Protein AF-A0A954PNF7-F1 (afdb_monomer)

Secondary structure (DSSP, 8-state):
--------------------------------SSSSSSSSSS--S-----HHHHHHHHHHHHTTPPTT-EEEPPHHHHHHHHHHHHHHHHTTSEEE-SSTTEEEE-HHHHHHHHHT-

Nearest PDB structures (foldseek):
  4b8x-assembly1_B  TM=6.028E-01  e=2.283E-01  Streptomyces coelicolor
  8bfn-assembly1_C  TM=6.466E-01  e=5.751E-01  Escherichia coli
  8dk2-assembly1_G  TM=6.026E-01  e=5.384E-01  Pseudomonas aeruginosa PA14
  8ebt-assembly1_D  TM=6.019E-01  e=1.449E+00  Homo sapiens
  3jw4-assembly2_C-2  TM=5.779E-01  e=6.190E+00  Clostridium acetobutylicum

Solvent-accessible surface area (backbone atoms only — not comparable to full-atom values): 7832 Å² total; per-residue (Å²): 140,88,81,90,80,87,82,88,87,87,86,85,90,81,91,77,90,79,91,81,87,81,88,89,77,92,72,90,76,80,85,88,85,78,79,84,69,79,80,79,80,85,72,90,62,91,69,83,70,51,74,63,41,48,50,52,40,50,52,42,55,74,69,68,61,50,60,77,41,73,45,77,49,54,72,68,57,44,66,76,40,39,72,31,53,52,49,36,35,75,68,54,26,34,42,81,48,94,54,86,62,20,37,18,34,26,71,61,24,46,49,56,46,61,68,75,109

Sequence (117 aa):
MAKDRNSTTGKPVGSKATKAEGNRGKRSTAATSAATSRLQARGSSERQLSDGEISILAVFRKYLMTPGRMLCLNNTDIGTMKRSLDKLTAAGLLIPEDFKGSYSLTRSGFKAMNELG

pLDDT: mean 72.34, std 20.84, range [38.41, 93.69]

Radius of gyration: 30.51 Å; Cα contacts (8 Å, |Δi|>4): 93; chains: 1; bounding box: 34×80×59 Å

Foldseek 3Di:
DDDDDDDDDDDDDDDDDDDDDDDDDDDDDDDDPPPPPPVPPDQPPPPPQDPLLLVVLVVCVVVVADAPDKDADDPVNCVVSVVSQVVCVVSVQWDDDPPPRIIGGHPVVNVVSVVSD

Structure (mmCIF, N/CA/C/O backbone):
data_AF-A0A954PNF7-F1
#
_entry.id   AF-A0A954PNF7-F1
#
loop_
_atom_site.group_PDB
_atom_site.id
_atom_site.type_symbol
_atom_site.label_atom_id
_atom_site.label_alt_id
_atom_site.label_comp_id
_atom_site.label_asym_id
_atom_site.label_entity_id
_atom_site.label_seq_id
_atom_site.pdbx_PDB_ins_code
_atom_site.Cartn_x
_atom_site.Cartn_y
_atom_site.Cartn_z
_atom_site.occupancy
_atom_site.B_iso_or_equiv
_atom_site.auth_seq_id
_atom_site.auth_comp_id
_atom_site.auth_asym_id
_atom_site.auth_atom_id
_atom_site.pdbx_PDB_model_num
ATOM 1 N N . MET A 1 1 ? 9.155 -55.361 -41.471 1.00 44.91 1 MET A N 1
ATOM 2 C CA . MET A 1 1 ? 8.816 -56.614 -40.762 1.00 44.91 1 MET A CA 1
ATOM 3 C C . MET A 1 1 ? 7.557 -56.363 -39.945 1.00 44.91 1 MET A C 1
ATOM 5 O O . MET A 1 1 ? 7.642 -55.713 -38.914 1.00 44.91 1 MET A O 1
ATOM 9 N N . ALA A 1 2 ? 6.397 -56.784 -40.450 1.00 47.41 2 ALA A N 1
ATOM 10 C CA . ALA A 1 2 ? 5.115 -56.687 -39.753 1.00 47.41 2 ALA A CA 1
ATOM 11 C C . ALA A 1 2 ? 4.889 -57.963 -38.929 1.00 47.41 2 ALA A C 1
ATOM 13 O O . ALA A 1 2 ? 5.171 -59.062 -39.410 1.00 47.41 2 ALA A O 1
ATOM 14 N N . LYS A 1 3 ? 4.417 -57.826 -37.689 1.00 58.81 3 LYS A N 1
ATOM 15 C CA . LYS A 1 3 ? 3.921 -58.948 -36.886 1.00 58.81 3 LYS A CA 1
ATOM 16 C C . LYS A 1 3 ? 2.574 -58.570 -36.284 1.00 58.81 3 LYS A C 1
ATOM 18 O O . LYS A 1 3 ? 2.4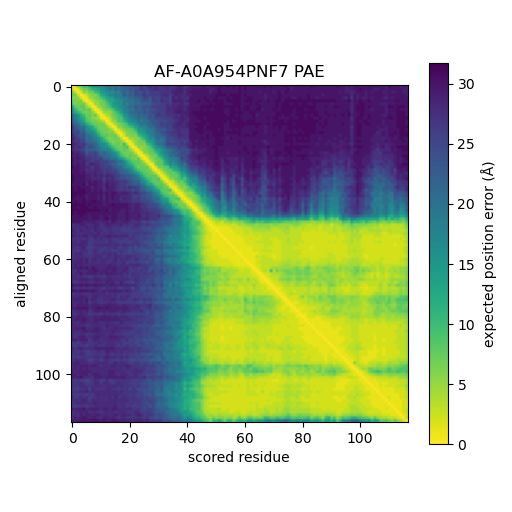94 -58.125 -35.145 1.00 58.81 3 LYS A O 1
ATOM 23 N N . ASP A 1 4 ? 1.534 -58.803 -37.070 1.00 55.28 4 ASP A N 1
ATOM 24 C CA . ASP A 1 4 ? 0.197 -59.124 -36.589 1.00 55.28 4 ASP A CA 1
ATOM 25 C C . ASP A 1 4 ? 0.226 -60.458 -35.841 1.00 55.28 4 ASP A C 1
ATOM 27 O O . ASP A 1 4 ? 0.713 -61.454 -36.383 1.00 55.28 4 ASP A O 1
ATOM 31 N N . ARG A 1 5 ? -0.332 -60.497 -34.625 1.00 63.34 5 ARG A N 1
ATOM 32 C CA . ARG A 1 5 ? -0.907 -61.715 -34.029 1.00 63.34 5 ARG A CA 1
ATOM 33 C C . ARG A 1 5 ? -2.084 -61.350 -33.132 1.00 63.34 5 ARG A C 1
ATOM 35 O O . ARG A 1 5 ? -1.913 -60.935 -31.992 1.00 63.34 5 ARG A O 1
ATOM 42 N N . ASN A 1 6 ? -3.277 -61.553 -33.673 1.00 46.00 6 ASN A N 1
ATOM 43 C CA . ASN A 1 6 ? -4.516 -61.724 -32.930 1.00 46.00 6 ASN A CA 1
ATOM 44 C C . ASN A 1 6 ? -4.615 -63.190 -32.451 1.00 46.00 6 ASN A C 1
ATOM 46 O O . ASN A 1 6 ? -4.321 -64.102 -33.227 1.00 46.00 6 ASN A O 1
ATOM 50 N N . SER A 1 7 ? -5.034 -63.435 -31.207 1.00 48.84 7 SER A N 1
ATOM 51 C CA . SER A 1 7 ? -5.589 -64.730 -30.772 1.00 48.84 7 SER A CA 1
ATOM 52 C C . SER A 1 7 ? -6.463 -64.576 -29.523 1.00 48.84 7 SER A C 1
ATOM 54 O O . SER A 1 7 ? -5.993 -64.449 -28.398 1.00 48.84 7 SER A O 1
ATOM 56 N N . THR A 1 8 ? -7.759 -64.562 -29.820 1.00 48.00 8 THR A N 1
ATOM 57 C CA . THR A 1 8 ? -8.964 -65.037 -29.124 1.00 48.00 8 THR A CA 1
ATOM 58 C C . THR A 1 8 ? -8.761 -65.949 -27.902 1.00 48.00 8 THR A C 1
ATOM 60 O O . THR A 1 8 ? -7.964 -66.880 -27.974 1.00 48.00 8 THR A O 1
ATOM 63 N N . THR A 1 9 ? -9.586 -65.787 -26.849 1.00 46.34 9 THR A N 1
ATOM 64 C CA . THR A 1 9 ? -10.507 -66.824 -26.289 1.00 46.34 9 THR A CA 1
ATOM 65 C C . THR A 1 9 ? -11.102 -66.408 -24.928 1.00 46.34 9 THR A C 1
ATOM 67 O O . THR A 1 9 ? -10.368 -66.079 -24.006 1.00 46.34 9 THR A O 1
ATOM 70 N N . GLY A 1 10 ? -12.434 -66.522 -24.791 1.00 41.84 10 GLY A N 1
ATOM 71 C CA . GLY A 1 10 ? -13.084 -66.983 -23.550 1.00 41.84 10 GLY A CA 1
ATOM 72 C C . GLY A 1 10 ? -13.768 -65.955 -22.631 1.00 41.84 10 GLY A C 1
ATOM 73 O O . GLY A 1 10 ? -13.144 -65.379 -21.752 1.00 41.84 10 GLY A O 1
ATOM 74 N N . LYS A 1 11 ? -15.098 -65.834 -22.739 1.00 44.72 11 LYS A N 1
ATOM 75 C CA . LYS A 1 11 ? -16.026 -65.636 -21.591 1.00 44.72 11 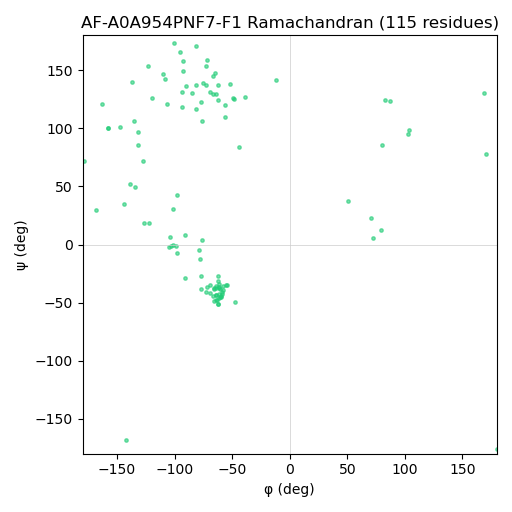LYS A CA 1
ATOM 76 C C . LYS A 1 11 ? -16.664 -67.021 -21.274 1.00 44.72 11 LYS A C 1
A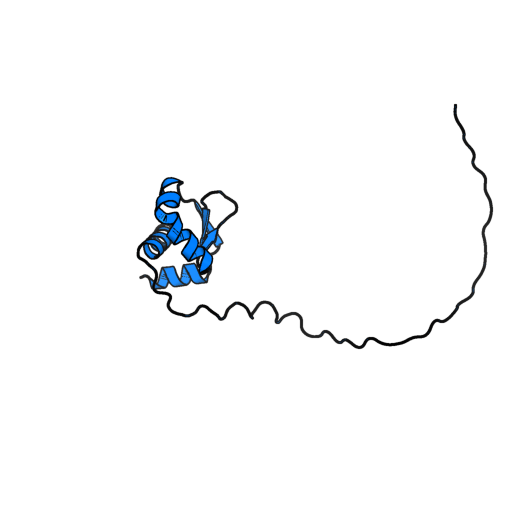TOM 78 O O . LYS A 1 11 ? -16.501 -67.877 -22.146 1.00 44.72 11 LYS A O 1
ATOM 83 N N . PRO A 1 12 ? -17.475 -67.285 -20.211 1.00 52.81 12 PRO A N 1
ATOM 84 C CA . PRO A 1 12 ? -18.017 -66.430 -19.130 1.00 52.81 12 PRO A CA 1
ATOM 85 C C . PRO A 1 12 ? -18.087 -67.120 -17.718 1.00 52.81 12 PRO A C 1
ATOM 87 O O . PRO A 1 12 ? -17.626 -68.237 -17.530 1.00 52.81 12 PRO A O 1
ATOM 90 N N . VAL A 1 13 ? -18.796 -66.463 -16.779 1.00 45.94 13 VAL A N 1
ATOM 91 C CA . VAL A 1 13 ? -19.505 -66.980 -15.571 1.00 45.94 13 VAL A CA 1
ATOM 92 C C . VAL A 1 13 ? -18.700 -67.224 -14.285 1.00 45.94 13 VAL A C 1
ATOM 94 O O . VAL A 1 13 ? -17.794 -68.042 -14.229 1.00 45.94 13 VAL A O 1
ATOM 97 N N . GLY A 1 14 ? -19.148 -66.589 -13.192 1.00 42.00 14 GLY A N 1
ATOM 98 C CA . GLY A 1 14 ? -18.747 -66.965 -11.835 1.00 42.00 14 GLY A CA 1
ATOM 99 C C . GLY A 1 14 ? -19.180 -65.972 -10.760 1.00 42.00 14 GLY A C 1
ATOM 100 O O . GLY A 1 14 ? -18.372 -65.193 -10.269 1.00 42.00 14 GLY A O 1
ATOM 101 N N . SER A 1 15 ? -20.454 -66.004 -10.374 1.00 48.00 15 SER A N 1
ATOM 102 C CA . SER A 1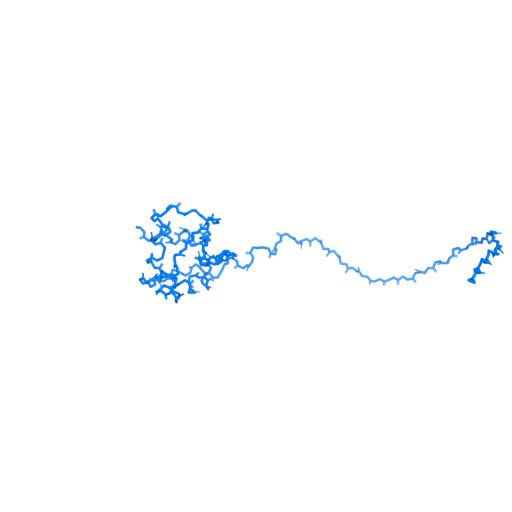 15 ? -20.956 -65.360 -9.159 1.00 48.00 15 SER A CA 1
ATOM 103 C C . SER A 1 15 ? -20.300 -65.974 -7.917 1.00 48.00 15 SER A C 1
ATOM 105 O O . SER A 1 15 ? -20.472 -67.169 -7.684 1.00 48.00 15 SER A O 1
ATOM 107 N N . LYS A 1 16 ? -19.655 -65.174 -7.058 1.00 46.09 16 LYS A N 1
ATOM 108 C CA . LYS A 1 16 ? -19.704 -65.412 -5.605 1.00 46.09 16 LYS A CA 1
ATOM 109 C C . LYS A 1 16 ? -19.266 -64.198 -4.796 1.00 46.09 16 LYS A C 1
ATOM 111 O O . LYS A 1 16 ? -18.149 -63.710 -4.908 1.00 46.09 16 LYS A O 1
ATOM 116 N N . ALA A 1 17 ? -20.191 -63.754 -3.955 1.00 51.47 17 ALA A N 1
ATOM 117 C CA . ALA A 1 17 ? -19.969 -62.817 -2.877 1.00 51.47 17 ALA A CA 1
ATOM 118 C C . ALA A 1 17 ? -18.994 -63.396 -1.843 1.00 51.47 17 ALA A C 1
ATOM 120 O O . ALA A 1 17 ? -19.165 -64.535 -1.407 1.00 51.47 17 ALA A O 1
ATOM 121 N N . THR A 1 18 ? -18.061 -62.573 -1.367 1.00 47.53 18 THR A N 1
ATOM 122 C CA . THR A 1 18 ? -17.448 -62.749 -0.048 1.00 47.53 18 THR A CA 1
ATOM 123 C C . THR A 1 18 ? -17.383 -61.411 0.672 1.00 47.53 18 THR A C 1
ATOM 125 O O . THR A 1 18 ? -16.604 -60.518 0.355 1.00 47.53 18 THR A O 1
ATOM 128 N N . LYS A 1 19 ? -18.288 -61.334 1.641 1.00 44.56 19 LYS A N 1
ATOM 129 C CA . LYS A 1 19 ? -18.367 -60.470 2.812 1.00 44.56 19 LYS A CA 1
ATOM 130 C C . LYS A 1 19 ? -16.989 -60.249 3.462 1.00 44.56 19 LYS A C 1
ATOM 132 O O . LYS A 1 19 ? -16.332 -61.220 3.825 1.00 44.56 19 LYS A O 1
ATOM 137 N N . ALA A 1 20 ? -16.610 -58.989 3.669 1.00 50.50 20 ALA A N 1
ATOM 138 C CA . ALA A 1 20 ? -15.550 -58.590 4.594 1.00 50.50 20 ALA A CA 1
ATOM 139 C C . ALA A 1 20 ? -16.053 -57.436 5.479 1.00 50.50 20 ALA A C 1
ATOM 141 O O . ALA A 1 20 ? -16.099 -56.271 5.096 1.00 50.50 20 ALA A O 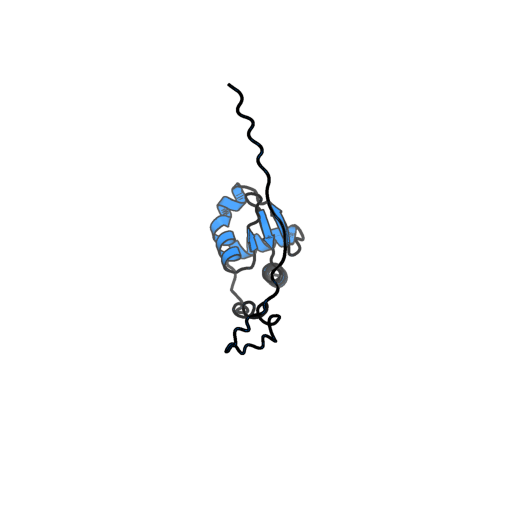1
ATOM 142 N N . GLU A 1 21 ? -16.504 -57.845 6.658 1.00 38.72 21 GLU A N 1
ATOM 143 C CA . GLU A 1 21 ? -16.629 -57.103 7.915 1.00 38.72 21 GLU A CA 1
ATOM 144 C C . GLU A 1 21 ? -15.198 -56.765 8.408 1.00 38.72 21 GLU A C 1
ATOM 146 O O . GLU A 1 21 ? -14.297 -57.566 8.199 1.00 38.72 21 GLU A O 1
ATOM 151 N N . GLY A 1 22 ? -14.842 -55.653 9.047 1.00 38.41 22 GLY A N 1
ATOM 152 C CA . GLY A 1 22 ? -15.580 -54.503 9.526 1.00 38.41 22 GLY A CA 1
ATOM 153 C C . GLY A 1 22 ? -14.632 -53.501 10.212 1.00 38.41 22 GLY A C 1
ATOM 154 O O . GLY A 1 22 ? -13.432 -53.721 10.348 1.00 38.41 22 GLY A O 1
ATOM 155 N N . ASN A 1 23 ? -15.266 -52.457 10.743 1.00 44.72 23 ASN A N 1
ATOM 156 C CA . ASN A 1 23 ? -14.876 -51.636 11.890 1.00 44.72 23 ASN A CA 1
ATOM 157 C C . ASN A 1 23 ? -13.941 -50.416 11.705 1.00 44.72 23 ASN A C 1
ATOM 159 O O . ASN A 1 23 ? -12.749 -50.516 11.438 1.00 44.72 23 ASN A O 1
ATOM 163 N N . ARG A 1 24 ? -14.513 -49.292 12.166 1.00 46.78 24 ARG A N 1
ATOM 164 C CA . ARG A 1 24 ? -13.917 -48.259 13.035 1.00 46.78 24 ARG A CA 1
ATOM 165 C C . ARG A 1 24 ? -13.464 -46.962 12.365 1.00 46.78 24 ARG A C 1
ATOM 167 O O . ARG A 1 24 ? -12.316 -46.782 11.989 1.00 46.78 24 ARG A O 1
ATOM 174 N N . GLY A 1 25 ? -14.359 -45.975 12.396 1.00 40.53 25 GLY A N 1
ATOM 175 C CA . GLY A 1 25 ? -13.984 -44.586 12.154 1.00 40.53 25 GLY A CA 1
ATOM 176 C C . GLY A 1 25 ? -15.144 -43.611 12.274 1.00 40.53 25 GLY A C 1
ATOM 177 O O . GLY A 1 25 ? -15.603 -43.070 11.279 1.00 40.53 25 GLY A O 1
ATOM 178 N N . LYS A 1 26 ? -15.617 -43.366 13.500 1.00 51.53 26 LYS A N 1
ATOM 179 C CA . LYS A 1 26 ? -16.456 -42.204 13.813 1.00 51.53 26 LYS A CA 1
ATOM 180 C C . LYS A 1 26 ? -15.710 -40.931 13.395 1.00 51.53 26 LYS A C 1
ATOM 182 O O . LYS A 1 26 ? -14.677 -40.645 13.997 1.00 51.53 26 LYS A O 1
ATOM 187 N N . ARG A 1 27 ? -16.253 -40.118 12.485 1.00 43.47 27 ARG A N 1
ATOM 188 C CA . ARG A 1 27 ? -16.072 -38.662 12.581 1.00 43.47 27 ARG A CA 1
ATOM 189 C C . ARG A 1 27 ? -17.150 -37.903 11.819 1.00 43.47 27 ARG A C 1
ATOM 191 O O . ARG A 1 27 ? -17.083 -37.712 10.614 1.00 43.47 27 ARG A O 1
ATOM 198 N N . SER A 1 28 ? -18.122 -37.434 12.587 1.00 51.06 28 SER A N 1
ATOM 199 C CA . SER A 1 28 ? -18.908 -36.250 12.284 1.00 51.06 28 SER A CA 1
ATOM 200 C C . SER A 1 28 ? -17.968 -35.097 11.920 1.00 51.06 28 SER A C 1
ATOM 202 O O . SER A 1 28 ? -17.092 -34.754 12.712 1.00 51.06 28 SER A O 1
ATOM 204 N N . THR A 1 29 ? -18.170 -34.466 10.770 1.00 50.03 29 THR A N 1
ATOM 205 C CA . THR A 1 29 ? -17.677 -33.106 10.518 1.00 50.03 29 THR A CA 1
ATOM 206 C C . THR A 1 29 ? -18.841 -32.256 10.038 1.00 50.03 29 THR A C 1
ATOM 208 O O . THR A 1 29 ? -18.950 -31.884 8.875 1.00 50.03 29 THR A O 1
ATOM 211 N N . ALA A 1 30 ? -19.730 -31.958 10.984 1.00 44.53 30 ALA A N 1
ATOM 212 C CA . ALA A 1 30 ? -20.300 -30.626 11.038 1.00 44.53 30 ALA A CA 1
ATOM 213 C C . ALA A 1 30 ? -19.164 -29.634 11.360 1.00 44.53 30 ALA A C 1
ATOM 215 O O . ALA A 1 30 ? -18.242 -29.975 12.100 1.00 44.53 30 ALA A O 1
ATOM 216 N N . ALA A 1 31 ? -19.277 -28.416 10.828 1.00 50.97 31 ALA A N 1
ATOM 217 C CA . ALA A 1 31 ? -18.395 -27.262 11.027 1.00 50.97 31 ALA A CA 1
ATOM 218 C C . ALA A 1 31 ? -17.089 -27.236 10.207 1.00 50.97 31 ALA A C 1
ATOM 220 O O . ALA A 1 31 ? -15.996 -27.529 10.686 1.00 50.97 31 ALA A O 1
ATOM 221 N N . THR A 1 32 ? -17.175 -26.724 8.978 1.00 48.00 32 THR A N 1
ATOM 222 C CA . THR A 1 32 ? -16.029 -26.070 8.317 1.00 48.00 32 THR A CA 1
ATOM 223 C C . THR A 1 32 ? -16.483 -24.813 7.575 1.00 48.00 32 THR A C 1
ATOM 225 O O . THR A 1 32 ? -16.223 -24.619 6.399 1.00 48.00 32 THR A O 1
ATOM 228 N N . SER A 1 33 ? -17.196 -23.938 8.281 1.00 49.53 33 SER A N 1
ATOM 229 C CA . SER A 1 33 ? -17.491 -22.561 7.848 1.00 49.53 33 SER A CA 1
ATOM 230 C C . SER A 1 33 ? -17.089 -21.526 8.912 1.00 49.53 33 SER A C 1
ATOM 232 O O . SER A 1 33 ? -17.514 -20.379 8.876 1.00 49.53 33 SER A O 1
ATOM 234 N N . ALA A 1 34 ? -16.216 -21.918 9.850 1.00 46.12 34 ALA A N 1
ATOM 235 C CA . ALA A 1 34 ? -15.736 -21.086 10.961 1.00 46.12 34 ALA A CA 1
ATOM 236 C C . ALA A 1 34 ? -14.199 -20.918 10.995 1.00 46.12 34 ALA A C 1
ATOM 238 O O . ALA A 1 34 ? -13.635 -20.578 12.036 1.00 46.12 34 ALA A O 1
ATOM 239 N N . ALA A 1 35 ? -13.511 -21.176 9.874 1.00 45.47 35 ALA A N 1
ATOM 240 C CA . ALA A 1 35 ? -12.048 -21.092 9.772 1.00 45.47 35 ALA A CA 1
ATOM 241 C C . ALA A 1 35 ? -11.530 -19.846 9.026 1.00 45.47 35 ALA A C 1
ATOM 243 O O . ALA A 1 35 ? -10.323 -19.639 8.978 1.00 45.47 35 ALA A O 1
ATOM 244 N N . THR A 1 36 ? -12.406 -18.979 8.506 1.00 45.53 36 THR A N 1
ATOM 245 C CA . THR A 1 36 ? -11.986 -17.755 7.787 1.00 45.53 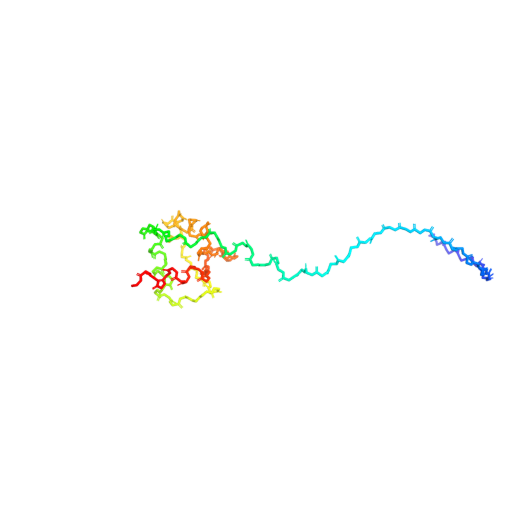36 THR A CA 1
ATOM 246 C C . THR A 1 36 ? -12.018 -16.493 8.659 1.00 45.53 36 THR A C 1
ATOM 248 O O . THR A 1 36 ? -11.531 -15.449 8.250 1.00 45.53 36 THR A O 1
ATOM 251 N N . SER A 1 37 ? -12.536 -16.559 9.889 1.00 49.62 37 SER A N 1
ATOM 252 C CA . SER A 1 37 ? -12.711 -15.375 10.750 1.00 49.62 37 SER A CA 1
ATOM 253 C C . SER A 1 37 ? -11.668 -15.223 11.864 1.00 49.62 37 SER A C 1
ATOM 255 O O . SER A 1 37 ? -11.711 -14.249 12.610 1.00 49.62 37 SER A O 1
ATOM 257 N N . ARG A 1 38 ? -10.707 -16.150 12.003 1.00 45.91 38 ARG A N 1
ATOM 258 C CA . ARG A 1 38 ? -9.838 -16.216 13.197 1.00 45.91 38 ARG A CA 1
ATOM 259 C C . ARG A 1 38 ? -8.450 -15.574 13.060 1.00 45.91 38 ARG A C 1
ATOM 261 O O . ARG A 1 38 ? -7.713 -15.526 14.037 1.00 45.91 38 ARG A O 1
ATOM 268 N N . LEU A 1 39 ? -8.113 -15.030 11.890 1.00 45.66 39 LEU A N 1
ATOM 269 C CA . LEU A 1 39 ? -6.890 -14.234 11.679 1.00 45.66 39 LEU A CA 1
ATOM 270 C C . LEU A 1 39 ? -7.149 -12.717 11.653 1.00 45.66 39 LEU A C 1
ATOM 272 O O . LEU A 1 39 ? -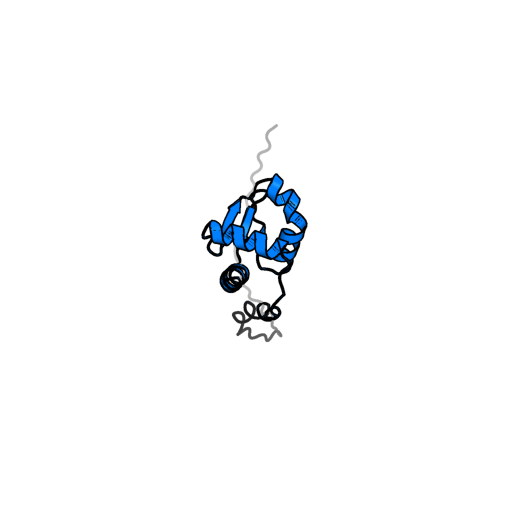6.209 -11.936 11.552 1.00 45.66 39 LEU A O 1
ATOM 276 N N . GLN A 1 40 ? -8.402 -12.278 11.800 1.00 49.56 40 GLN A N 1
ATOM 277 C CA . GLN A 1 40 ? -8.809 -10.884 11.589 1.00 49.56 40 GLN A CA 1
ATOM 278 C C . GLN A 1 40 ? -8.997 -10.087 12.895 1.00 49.56 40 GLN A C 1
ATOM 280 O O . GLN A 1 40 ? -9.827 -9.188 12.962 1.00 49.56 40 GLN A O 1
ATOM 285 N N . ALA A 1 41 ? -8.242 -10.428 13.948 1.00 40.81 41 ALA A N 1
ATOM 286 C CA . ALA A 1 41 ? -8.395 -9.831 15.283 1.00 40.81 41 ALA A CA 1
ATOM 287 C C . ALA A 1 41 ? -7.067 -9.635 16.051 1.00 40.81 41 ALA A C 1
ATOM 289 O O . ALA A 1 41 ? -7.026 -9.784 17.270 1.00 40.81 41 ALA A O 1
ATOM 290 N N . ARG A 1 42 ? -5.955 -9.316 15.368 1.00 41.84 42 ARG A N 1
ATOM 291 C CA . ARG A 1 42 ? -4.678 -8.940 16.026 1.00 41.84 42 ARG A CA 1
ATOM 292 C C . ARG A 1 42 ? -4.020 -7.711 15.392 1.00 41.84 42 ARG A C 1
ATOM 294 O O . ARG A 1 42 ? -2.840 -7.741 15.066 1.00 41.84 42 ARG A O 1
ATOM 301 N N . GLY A 1 43 ? -4.778 -6.635 15.201 1.00 45.81 43 GLY A N 1
ATOM 302 C CA . GLY A 1 43 ? -4.215 -5.408 14.632 1.00 45.81 43 GLY A CA 1
ATOM 303 C C . GLY A 1 43 ? -5.105 -4.176 14.713 1.00 45.81 43 GLY A C 1
ATOM 304 O O . GLY A 1 43 ? -5.014 -3.330 13.839 1.00 45.81 43 GLY A O 1
ATOM 305 N N . SER A 1 44 ? -5.962 -4.070 15.730 1.00 44.72 44 SER A N 1
ATOM 306 C CA . SER A 1 44 ? -6.645 -2.809 16.066 1.00 44.72 44 SER A CA 1
ATOM 307 C C . SER A 1 44 ? -5.899 -2.103 17.197 1.00 44.72 44 SER A C 1
ATOM 309 O O . SER A 1 44 ? -6.493 -1.649 18.168 1.00 44.72 44 SER A O 1
ATOM 311 N N . SER A 1 45 ? -4.574 -2.098 17.114 1.00 46.69 45 SER A N 1
ATOM 312 C CA . SER A 1 45 ? -3.760 -1.146 17.851 1.00 46.69 45 SER A CA 1
ATOM 313 C C . SER A 1 45 ? -3.551 -0.008 16.873 1.00 46.69 45 SER A C 1
ATOM 315 O O . SER A 1 45 ? -3.007 -0.264 15.801 1.00 46.69 45 SER A O 1
ATOM 317 N N . GLU A 1 46 ? -4.029 1.184 17.216 1.00 55.91 46 GLU A N 1
ATOM 318 C CA . GLU A 1 46 ? -3.728 2.470 16.576 1.00 55.91 46 GLU A CA 1
ATOM 319 C C . GLU A 1 46 ? -2.220 2.564 16.305 1.00 55.91 46 GLU A C 1
ATOM 321 O O . GLU A 1 46 ? -1.433 3.033 17.130 1.00 55.91 46 GLU A O 1
ATOM 326 N N . ARG A 1 47 ? -1.769 1.989 15.188 1.00 70.19 47 ARG A N 1
ATOM 327 C CA . ARG A 1 47 ? -0.356 1.949 14.852 1.00 70.19 47 ARG A CA 1
ATOM 328 C C . ARG A 1 47 ? -0.038 3.341 14.368 1.00 70.19 47 ARG A C 1
ATOM 330 O O . ARG A 1 47 ? -0.428 3.704 13.264 1.00 70.19 47 ARG A O 1
ATOM 337 N N . GLN A 1 48 ? 0.668 4.091 15.203 1.00 80.38 48 GLN A N 1
ATOM 338 C CA . GLN A 1 48 ? 1.167 5.404 14.840 1.00 80.38 48 GLN A CA 1
ATOM 339 C C . GLN A 1 48 ? 2.014 5.254 13.570 1.00 80.38 48 GLN A C 1
ATOM 341 O O . GLN A 1 48 ? 3.057 4.591 13.565 1.00 80.38 48 GLN A O 1
ATOM 346 N N . LEU A 1 49 ? 1.483 5.767 12.464 1.00 86.94 49 LEU A N 1
ATOM 347 C CA . LEU A 1 49 ? 2.125 5.704 11.162 1.00 86.94 49 LEU A CA 1
ATOM 348 C C . LEU A 1 49 ? 3.259 6.726 11.131 1.00 86.94 49 LEU A 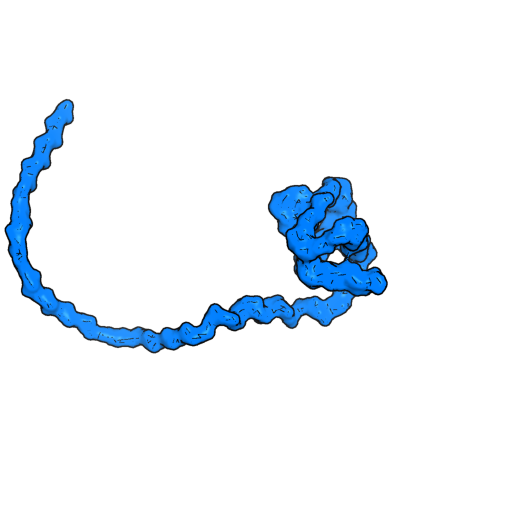C 1
ATOM 350 O O . LEU A 1 49 ? 3.112 7.841 11.622 1.00 86.94 49 LEU A O 1
ATOM 354 N N . SER A 1 50 ? 4.395 6.352 10.554 1.00 89.81 50 SER A N 1
ATOM 355 C CA . SER A 1 50 ? 5.468 7.311 10.285 1.00 89.81 50 SER A CA 1
ATOM 356 C C . SER A 1 50 ? 5.094 8.247 9.136 1.00 89.81 50 SER A C 1
ATOM 358 O O . SER A 1 50 ? 4.286 7.890 8.279 1.00 89.81 50 SER A O 1
ATOM 360 N N . ASP A 1 51 ? 5.744 9.408 9.053 1.00 89.62 51 ASP A N 1
ATOM 361 C CA . ASP A 1 51 ? 5.464 10.418 8.018 1.00 89.62 51 ASP A CA 1
ATOM 362 C C . ASP A 1 51 ? 5.547 9.857 6.590 1.00 89.62 51 ASP A C 1
ATOM 364 O O . ASP A 1 51 ? 4.764 10.221 5.712 1.00 89.62 51 ASP A O 1
ATOM 368 N N . GLY A 1 52 ? 6.460 8.909 6.351 1.00 90.12 52 GLY A N 1
ATOM 369 C CA . GLY A 1 52 ? 6.574 8.223 5.065 1.00 90.12 52 GLY A CA 1
ATOM 370 C C . GLY A 1 52 ? 5.396 7.287 4.766 1.00 90.12 52 GLY A C 1
ATOM 371 O O . GLY A 1 52 ? 4.990 7.164 3.616 1.00 90.12 52 GLY A O 1
ATOM 372 N N . GLU A 1 53 ? 4.828 6.635 5.780 1.00 91.25 53 GLU A N 1
ATOM 373 C CA . GLU A 1 53 ? 3.636 5.787 5.636 1.00 91.25 53 GLU A CA 1
ATOM 374 C C . GLU A 1 53 ? 2.382 6.645 5.413 1.00 91.25 53 GLU A C 1
ATOM 376 O O . GLU A 1 53 ? 1.570 6.335 4.540 1.00 91.25 53 GLU A O 1
ATOM 381 N N . ILE A 1 54 ? 2.274 7.763 6.137 1.00 92.12 54 ILE A N 1
ATOM 382 C CA . ILE A 1 54 ? 1.219 8.770 5.957 1.00 92.12 54 ILE A CA 1
ATOM 383 C C . ILE A 1 54 ? 1.275 9.348 4.543 1.00 92.12 54 ILE A C 1
ATOM 385 O O . ILE A 1 54 ? 0.249 9.421 3.871 1.00 92.12 54 ILE A O 1
ATOM 389 N N . SER A 1 55 ? 2.471 9.696 4.059 1.00 91.25 55 SER A N 1
ATOM 390 C CA . SER A 1 55 ? 2.668 10.234 2.708 1.00 91.25 55 SER A CA 1
ATOM 391 C C . SER A 1 55 ? 2.172 9.269 1.632 1.00 91.25 55 SER A C 1
ATOM 393 O O . SER A 1 55 ? 1.481 9.690 0.709 1.00 91.25 55 SER A O 1
ATOM 395 N N . ILE A 1 56 ? 2.444 7.966 1.771 1.00 91.69 56 ILE A N 1
ATOM 396 C CA . ILE A 1 56 ? 1.923 6.956 0.840 1.00 91.69 56 ILE A CA 1
ATOM 397 C C . ILE A 1 56 ? 0.393 6.933 0.875 1.00 91.69 56 ILE A C 1
ATOM 399 O O . ILE A 1 56 ? -0.242 7.031 -0.174 1.00 91.69 56 ILE A O 1
ATOM 403 N N . LEU A 1 57 ? -0.221 6.841 2.058 1.00 91.31 57 LEU A N 1
ATOM 404 C CA . LEU A 1 57 ? -1.684 6.821 2.172 1.00 91.31 57 LEU A CA 1
ATOM 405 C C . LEU A 1 57 ? -2.321 8.114 1.637 1.00 91.31 57 LEU A C 1
ATOM 407 O O . LEU A 1 57 ? -3.372 8.062 1.001 1.00 91.31 57 LEU A O 1
ATOM 411 N N . ALA A 1 58 ? -1.657 9.260 1.793 1.00 90.94 58 ALA A N 1
ATOM 412 C CA . ALA A 1 58 ? -2.082 10.522 1.196 1.00 90.94 58 ALA A CA 1
ATOM 413 C C . ALA A 1 58 ? -2.053 10.482 -0.342 1.00 90.94 58 ALA A C 1
ATOM 415 O O . ALA A 1 58 ? -2.952 11.034 -0.978 1.00 90.94 58 ALA A O 1
ATOM 416 N N . VAL A 1 59 ? -1.084 9.791 -0.957 1.00 90.69 59 VAL A N 1
ATOM 417 C CA . VAL A 1 59 ? -1.065 9.560 -2.413 1.00 90.69 59 VAL A CA 1
ATOM 418 C C . VAL A 1 59 ? -2.275 8.727 -2.838 1.00 90.69 59 VAL A C 1
ATOM 420 O O . VAL A 1 59 ? -2.992 9.125 -3.757 1.00 90.69 59 VAL A O 1
ATOM 423 N N . PHE A 1 60 ? -2.566 7.621 -2.149 1.00 91.12 60 PHE A N 1
ATOM 424 C CA . PHE A 1 60 ? -3.766 6.823 -2.435 1.00 91.12 60 PHE A CA 1
ATOM 425 C C . PHE A 1 60 ? -5.057 7.644 -2.293 1.00 91.12 60 PHE A C 1
ATOM 427 O O . PHE A 1 60 ? -5.940 7.552 -3.150 1.00 91.12 60 PHE A O 1
ATOM 434 N N . ARG A 1 61 ? -5.141 8.499 -1.265 1.00 90.19 61 ARG A N 1
ATOM 435 C CA . ARG A 1 61 ? -6.277 9.406 -1.042 1.00 90.19 61 ARG A CA 1
ATOM 436 C C . ARG A 1 61 ? -6.409 10.437 -2.157 1.00 90.19 61 ARG A C 1
ATOM 438 O O . ARG A 1 61 ? -7.515 10.667 -2.637 1.00 90.19 61 ARG A O 1
ATOM 445 N N . LYS A 1 62 ? -5.296 11.026 -2.601 1.00 90.12 62 LYS A N 1
ATOM 446 C CA . LYS A 1 62 ? -5.258 11.994 -3.709 1.00 90.12 62 LYS A CA 1
ATOM 447 C C . LYS A 1 62 ? -5.827 11.404 -5.001 1.00 90.12 62 LYS A C 1
ATOM 449 O O . LYS A 1 62 ? -6.496 12.113 -5.744 1.00 90.12 62 LYS A O 1
ATOM 454 N N . TYR A 1 63 ? -5.592 10.11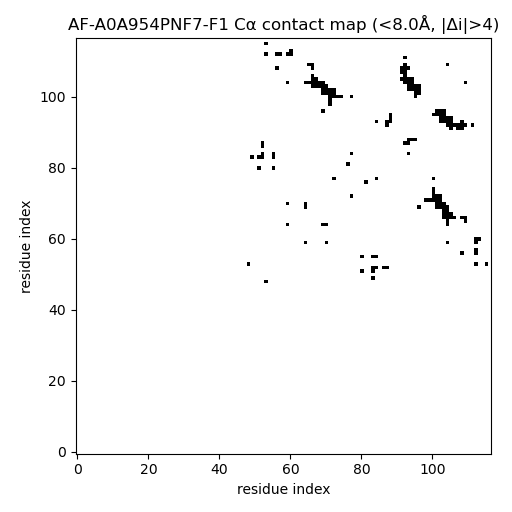6 -5.245 1.00 87.94 63 TYR A N 1
ATOM 455 C CA . TYR A 1 63 ? -6.131 9.392 -6.400 1.00 87.94 63 TYR A CA 1
ATOM 456 C C . TYR A 1 63 ? -7.482 8.706 -6.136 1.00 87.94 63 TYR A C 1
ATOM 458 O O . TYR A 1 63 ? -7.945 7.948 -6.986 1.00 87.94 63 TYR A O 1
ATOM 466 N N . LEU A 1 64 ? -8.119 8.962 -4.985 1.00 86.44 64 LEU A N 1
ATOM 467 C CA . LEU A 1 64 ? -9.410 8.386 -4.582 1.00 86.44 64 LEU A CA 1
ATOM 468 C C . LEU A 1 64 ? -9.451 6.853 -4.713 1.00 86.44 64 LEU A C 1
ATOM 470 O O . LEU A 1 64 ? -10.463 6.267 -5.105 1.00 86.44 64 LEU A O 1
ATOM 474 N N . MET A 1 65 ? -8.334 6.193 -4.401 1.00 88.88 65 MET A N 1
ATOM 475 C CA . MET A 1 65 ? -8.225 4.744 -4.530 1.00 88.88 65 MET A CA 1
ATOM 476 C C . MET A 1 65 ? -9.135 4.030 -3.533 1.00 88.88 65 MET A C 1
ATOM 478 O O . MET A 1 65 ? -9.101 4.278 -2.328 1.00 88.88 65 MET A O 1
ATOM 482 N N . THR A 1 66 ? -9.929 3.093 -4.044 1.00 87.62 66 THR A N 1
ATOM 483 C CA . THR A 1 66 ? -10.765 2.202 -3.235 1.00 87.62 66 THR A CA 1
ATOM 484 C C . THR A 1 66 ? -10.028 0.893 -2.935 1.00 87.62 66 THR A C 1
ATOM 486 O O . THR A 1 66 ? -9.138 0.508 -3.697 1.00 87.62 66 THR A O 1
ATOM 489 N N . PRO A 1 67 ? -10.410 0.149 -1.881 1.00 88.44 67 PRO A N 1
ATOM 490 C CA . PRO A 1 67 ? -9.829 -1.162 -1.605 1.00 88.44 67 PRO A CA 1
ATOM 491 C C . PRO A 1 67 ? -9.870 -2.089 -2.824 1.00 88.44 67 PRO A C 1
ATOM 493 O O . PRO A 1 67 ? -10.883 -2.146 -3.524 1.00 88.44 67 PRO A O 1
ATOM 496 N N . GLY A 1 68 ? -8.781 -2.820 -3.063 1.00 81.50 68 GLY A N 1
ATOM 497 C CA . GLY A 1 68 ? -8.649 -3.725 -4.211 1.00 81.50 68 GLY A CA 1
ATOM 498 C C . GLY A 1 68 ? -8.472 -3.030 -5.566 1.00 81.50 68 GLY A C 1
ATOM 499 O O . GLY A 1 68 ? -8.477 -3.703 -6.594 1.00 81.50 68 GLY A O 1
ATOM 500 N N . ARG A 1 69 ? -8.331 -1.697 -5.597 1.00 86.12 69 ARG A N 1
ATOM 501 C CA . ARG A 1 69 ? -7.819 -0.987 -6.771 1.00 86.12 69 ARG A CA 1
ATOM 502 C C . ARG A 1 69 ? -6.321 -0.788 -6.622 1.00 86.12 69 ARG A C 1
ATOM 504 O O . ARG A 1 69 ? -5.843 -0.314 -5.593 1.00 86.12 69 ARG A O 1
ATOM 511 N N . MET A 1 70 ? -5.632 -1.138 -7.694 1.00 90.00 70 MET A N 1
ATOM 512 C CA . MET A 1 70 ? -4.193 -1.060 -7.807 1.00 90.00 70 MET A CA 1
ATOM 513 C C . MET A 1 70 ? -3.766 0.343 -8.227 1.00 90.00 70 MET A C 1
ATOM 515 O O . MET A 1 70 ? -4.269 0.884 -9.213 1.00 90.00 70 MET A O 1
ATOM 519 N N . LEU A 1 71 ? -2.804 0.898 -7.498 1.00 89.62 71 LEU A N 1
ATOM 520 C CA . LEU A 1 71 ? -2.102 2.117 -7.858 1.00 89.62 71 LEU A CA 1
ATOM 521 C C . LEU A 1 71 ? -0.688 1.761 -8.313 1.00 89.62 71 LEU A C 1
ATOM 523 O O . LEU A 1 71 ? 0.092 1.190 -7.548 1.00 89.62 71 LEU A O 1
ATOM 527 N N . CYS A 1 72 ? -0.357 2.122 -9.549 1.00 89.81 72 CYS A N 1
ATOM 528 C CA . CYS A 1 72 ? 0.992 1.991 -10.081 1.00 89.81 72 CYS A CA 1
ATOM 529 C C . CYS A 1 72 ? 1.829 3.185 -9.616 1.00 89.81 72 CYS A C 1
ATOM 531 O O . CYS A 1 72 ? 1.530 4.327 -9.970 1.00 89.81 72 CYS A O 1
ATOM 533 N N . LEU A 1 73 ? 2.869 2.929 -8.827 1.00 86.44 73 LEU A N 1
ATOM 534 C CA . LEU A 1 73 ? 3.833 3.949 -8.426 1.00 86.44 73 LEU A CA 1
ATOM 535 C C . LEU A 1 73 ? 5.005 3.959 -9.411 1.00 86.44 73 LEU A C 1
ATOM 537 O O . LEU A 1 73 ? 5.376 2.927 -9.973 1.00 86.44 73 LEU A O 1
ATOM 541 N N . ASN A 1 74 ? 5.615 5.125 -9.620 1.00 86.44 74 ASN A N 1
ATOM 542 C CA . ASN A 1 74 ? 6.804 5.214 -10.461 1.00 86.44 74 ASN A CA 1
ATOM 543 C C . ASN A 1 74 ? 8.015 4.601 -9.744 1.00 86.44 74 ASN A C 1
ATOM 545 O O . ASN A 1 74 ? 8.108 4.624 -8.517 1.00 86.44 74 ASN A O 1
ATOM 549 N N . ASN A 1 75 ? 9.000 4.121 -10.507 1.00 84.31 75 ASN A N 1
ATOM 550 C CA . ASN A 1 75 ? 10.219 3.511 -9.953 1.00 84.31 75 ASN A CA 1
ATOM 551 C C . ASN A 1 75 ? 10.968 4.433 -8.973 1.00 84.31 75 ASN A C 1
ATOM 553 O O . ASN A 1 75 ? 11.520 3.956 -7.983 1.00 84.31 75 ASN A O 1
ATOM 557 N N . THR A 1 76 ? 10.954 5.746 -9.218 1.00 86.31 76 THR A N 1
ATOM 558 C CA . THR A 1 76 ? 11.539 6.750 -8.318 1.00 86.31 76 THR A CA 1
ATOM 559 C C . THR A 1 76 ? 10.816 6.790 -6.971 1.00 86.31 76 THR A C 1
ATOM 561 O O . THR A 1 76 ? 11.466 6.731 -5.930 1.00 86.31 76 THR A O 1
ATOM 564 N N . ASP A 1 77 ? 9.481 6.825 -6.988 1.00 83.62 77 ASP A N 1
ATOM 565 C CA . ASP A 1 77 ? 8.638 6.874 -5.787 1.00 83.62 77 ASP A CA 1
ATOM 566 C C . ASP A 1 77 ? 8.754 5.583 -4.970 1.00 83.62 77 ASP A C 1
ATOM 568 O O . ASP A 1 77 ? 8.829 5.606 -3.742 1.00 83.62 77 ASP A O 1
ATOM 572 N N . ILE A 1 78 ? 8.845 4.441 -5.655 1.00 85.38 78 ILE A N 1
ATOM 573 C CA . ILE A 1 78 ? 9.085 3.148 -5.010 1.00 85.38 78 ILE A CA 1
ATOM 574 C C . ILE A 1 78 ? 10.451 3.143 -4.337 1.00 85.38 78 ILE A C 1
ATOM 576 O O . ILE A 1 78 ? 10.559 2.682 -3.208 1.00 85.38 78 ILE A O 1
ATOM 580 N N . GLY A 1 79 ? 11.490 3.662 -4.995 1.00 85.81 79 GLY A N 1
ATOM 581 C CA . GLY A 1 79 ? 12.836 3.728 -4.428 1.00 85.81 79 GLY A CA 1
ATOM 582 C C . GLY A 1 79 ? 12.901 4.578 -3.159 1.00 85.81 79 GLY A C 1
ATOM 583 O O . GLY A 1 79 ? 13.468 4.142 -2.156 1.00 85.81 79 GLY A O 1
ATOM 584 N N . THR A 1 80 ? 12.279 5.759 -3.174 1.00 88.44 80 THR A N 1
ATOM 585 C CA . THR A 1 80 ? 12.284 6.689 -2.031 1.00 88.44 80 THR A CA 1
ATOM 586 C C . THR A 1 80 ? 11.420 6.196 -0.872 1.00 88.44 80 THR A C 1
ATOM 588 O O . THR A 1 80 ? 11.802 6.344 0.289 1.00 88.44 80 THR A O 1
ATOM 591 N N . MET A 1 81 ? 10.281 5.562 -1.165 1.00 89.25 81 MET A N 1
ATOM 592 C CA . MET A 1 81 ? 9.302 5.141 -0.158 1.00 89.25 81 MET A CA 1
ATOM 593 C C . MET A 1 81 ? 9.323 3.638 0.144 1.00 89.25 81 MET A C 1
ATOM 595 O O . MET A 1 81 ? 8.496 3.164 0.927 1.00 89.25 81 MET A O 1
ATOM 599 N N . LYS A 1 82 ? 10.288 2.882 -0.402 1.00 90.69 82 LYS A N 1
ATOM 600 C CA . LYS A 1 82 ? 10.366 1.412 -0.298 1.00 90.69 82 LYS A CA 1
ATOM 601 C C . LYS A 1 82 ? 10.172 0.909 1.127 1.00 90.69 82 LYS A C 1
ATOM 603 O O . LYS A 1 82 ? 9.360 0.028 1.381 1.00 90.69 82 LYS A O 1
ATOM 608 N N . ARG A 1 83 ? 10.898 1.500 2.079 1.00 92.50 83 ARG A N 1
ATOM 609 C CA . ARG A 1 83 ? 10.849 1.092 3.489 1.00 92.50 83 ARG A CA 1
ATOM 610 C C . ARG A 1 83 ? 9.454 1.271 4.092 1.00 92.50 83 ARG A C 1
ATOM 612 O O . ARG A 1 83 ? 9.046 0.469 4.925 1.00 92.50 83 ARG A O 1
ATOM 619 N N . SER A 1 84 ? 8.742 2.320 3.699 1.00 92.81 84 SER A N 1
ATOM 620 C CA . SER A 1 84 ? 7.386 2.606 4.170 1.00 92.81 84 SER A CA 1
ATOM 621 C C . SER A 1 84 ? 6.359 1.702 3.483 1.00 92.81 84 SER A C 1
ATOM 623 O O . SER A 1 84 ? 5.473 1.186 4.158 1.00 92.81 84 SER A O 1
ATOM 625 N N . LEU A 1 85 ? 6.525 1.418 2.185 1.00 91.81 85 LEU A N 1
ATOM 626 C CA . LEU A 1 85 ? 5.717 0.432 1.453 1.00 91.81 85 LEU A CA 1
ATOM 627 C C . LEU A 1 85 ? 5.849 -0.970 2.060 1.00 91.81 85 LEU A C 1
ATOM 629 O O . LEU A 1 85 ? 4.840 -1.632 2.304 1.00 91.81 85 LEU A O 1
ATOM 633 N N . ASP A 1 86 ? 7.076 -1.392 2.372 1.00 92.56 86 ASP A N 1
ATOM 634 C CA . ASP A 1 86 ? 7.356 -2.682 3.009 1.00 92.56 86 ASP A CA 1
ATOM 635 C C . ASP A 1 86 ? 6.685 -2.767 4.392 1.00 92.56 86 ASP A C 1
ATOM 637 O O . ASP A 1 86 ? 6.065 -3.776 4.724 1.00 92.56 86 ASP A O 1
ATOM 641 N N . LYS A 1 87 ? 6.737 -1.690 5.189 1.00 93.38 87 LYS A N 1
ATOM 642 C CA . LYS A 1 87 ? 6.070 -1.632 6.501 1.00 93.38 87 LYS A CA 1
ATOM 643 C C . LYS A 1 87 ? 4.546 -1.660 6.395 1.00 93.38 87 LYS A C 1
ATOM 645 O O . LYS A 1 87 ? 3.912 -2.391 7.150 1.00 93.38 87 LYS A O 1
ATOM 650 N N . LEU A 1 88 ? 3.956 -0.891 5.478 1.00 91.75 88 LEU A N 1
ATOM 651 C CA . LEU A 1 88 ? 2.506 -0.887 5.247 1.00 91.75 88 LEU A CA 1
ATOM 652 C C . LEU A 1 88 ? 2.014 -2.247 4.745 1.00 91.75 88 LEU A C 1
ATOM 654 O O . LEU A 1 88 ? 0.948 -2.707 5.155 1.00 91.75 88 LEU A O 1
ATOM 658 N N . THR A 1 89 ? 2.810 -2.907 3.907 1.00 93.00 89 THR A N 1
ATOM 659 C CA . THR A 1 89 ? 2.542 -4.268 3.432 1.00 93.00 89 THR A CA 1
ATOM 660 C C . THR A 1 89 ? 2.620 -5.274 4.578 1.00 93.00 89 THR A C 1
ATOM 662 O O . THR A 1 89 ? 1.691 -6.050 4.783 1.00 93.00 89 THR A O 1
ATOM 665 N N . ALA A 1 90 ? 3.680 -5.218 5.391 1.00 92.19 90 ALA A N 1
ATOM 666 C CA . ALA A 1 90 ? 3.832 -6.075 6.567 1.00 92.19 90 ALA A CA 1
ATOM 667 C C . ALA A 1 90 ? 2.725 -5.848 7.614 1.00 92.19 90 ALA A C 1
ATOM 669 O O . ALA A 1 90 ? 2.326 -6.780 8.307 1.00 92.19 90 ALA A O 1
ATOM 670 N N . ALA A 1 91 ? 2.203 -4.623 7.706 1.00 89.44 91 ALA A N 1
ATOM 671 C CA . ALA A 1 91 ? 1.064 -4.273 8.551 1.00 89.44 91 ALA A CA 1
ATOM 672 C C . ALA A 1 91 ? -0.299 -4.682 7.952 1.00 89.44 91 ALA A C 1
ATOM 674 O O . ALA A 1 91 ? -1.328 -4.503 8.602 1.00 89.44 91 ALA A O 1
ATOM 675 N N . GLY A 1 92 ? -0.335 -5.206 6.722 1.00 91.38 92 GLY A N 1
ATOM 676 C CA . GLY A 1 92 ? -1.570 -5.602 6.043 1.00 91.38 92 GLY A CA 1
ATOM 677 C C . GLY A 1 92 ? -2.452 -4.425 5.610 1.00 91.38 92 GLY A C 1
ATOM 678 O O . GLY A 1 92 ? -3.666 -4.586 5.464 1.00 91.38 92 GLY A O 1
ATOM 679 N N . LEU A 1 93 ? -1.874 -3.233 5.437 1.00 92.06 93 LEU A N 1
ATOM 680 C CA . LEU A 1 93 ? -2.567 -2.036 4.939 1.00 92.06 93 LEU A CA 1
ATOM 681 C C . LEU A 1 93 ? -2.475 -1.917 3.412 1.00 92.06 93 LEU A C 1
ATOM 683 O O . LEU A 1 93 ? -3.385 -1.389 2.771 1.00 92.06 93 LEU A O 1
ATOM 687 N N . LEU A 1 94 ? -1.403 -2.453 2.832 1.00 93.69 94 LEU A N 1
ATOM 688 C CA . LEU A 1 94 ? -1.202 -2.550 1.391 1.00 93.69 94 LEU A CA 1
ATOM 689 C C . LEU A 1 94 ? -0.964 -3.999 0.974 1.00 93.69 94 LEU A C 1
ATOM 691 O O . LEU A 1 94 ? -0.476 -4.810 1.762 1.00 93.69 94 LEU A O 1
ATOM 695 N N . ILE A 1 95 ? -1.295 -4.299 -0.277 1.00 92.69 95 ILE A N 1
ATOM 696 C CA . ILE A 1 95 ? -0.958 -5.555 -0.943 1.00 92.69 95 ILE A CA 1
ATOM 697 C C . ILE A 1 95 ? -0.105 -5.215 -2.167 1.00 92.69 95 ILE A C 1
ATOM 699 O O . ILE A 1 95 ? -0.530 -4.374 -2.961 1.00 92.69 95 ILE A O 1
ATOM 703 N N . PRO A 1 96 ? 1.086 -5.815 -2.323 1.00 92.25 96 PRO A N 1
ATOM 704 C CA . PRO A 1 96 ? 1.832 -5.742 -3.566 1.00 92.25 96 PRO A CA 1
ATOM 705 C C . PRO A 1 96 ? 1.092 -6.555 -4.627 1.00 92.25 96 PRO A C 1
ATOM 707 O O . PRO A 1 96 ? 0.698 -7.694 -4.382 1.00 92.25 96 PRO A O 1
ATOM 710 N N . GLU A 1 97 ? 0.902 -5.957 -5.790 1.00 91.00 97 GLU A N 1
ATOM 711 C CA . GLU A 1 97 ? 0.225 -6.589 -6.919 1.00 91.00 97 GLU A CA 1
ATOM 712 C C . GLU A 1 97 ? 1.239 -7.225 -7.878 1.00 91.00 97 GLU A C 1
ATOM 714 O O . GLU A 1 97 ? 2.437 -6.932 -7.829 1.00 91.00 97 GLU A O 1
ATOM 719 N N . ASP A 1 98 ? 0.758 -8.076 -8.788 1.00 84.31 98 ASP A N 1
ATOM 720 C CA . ASP A 1 98 ? 1.611 -8.763 -9.769 1.00 84.31 98 ASP A CA 1
ATOM 721 C C . ASP A 1 98 ? 2.322 -7.786 -10.723 1.00 84.31 98 ASP A C 1
ATOM 723 O O . ASP A 1 98 ? 3.412 -8.067 -11.235 1.00 84.31 98 ASP A O 1
ATOM 727 N N . PHE A 1 99 ? 1.730 -6.612 -10.965 1.00 82.56 99 PHE A N 1
ATOM 728 C CA . PHE A 1 99 ? 2.353 -5.586 -11.792 1.00 82.56 99 PHE A CA 1
ATOM 729 C C . PHE A 1 99 ? 3.451 -4.859 -11.014 1.00 82.56 99 PHE A C 1
ATOM 731 O O . PHE A 1 99 ? 3.202 -4.242 -9.975 1.00 82.56 99 PHE A O 1
ATOM 738 N N . LYS A 1 100 ? 4.678 -4.883 -11.551 1.00 82.38 100 LYS A N 1
ATOM 739 C CA . LYS A 1 100 ? 5.854 -4.278 -10.911 1.00 82.38 100 LYS A CA 1
ATOM 740 C C . LYS A 1 100 ? 5.571 -2.853 -10.447 1.00 82.38 100 LYS A C 1
ATOM 742 O O . LYS A 1 100 ? 5.196 -1.993 -11.238 1.00 82.38 100 LYS A O 1
ATOM 747 N N . GLY A 1 101 ? 5.812 -2.624 -9.160 1.00 84.88 101 GLY A N 1
ATOM 748 C CA . GLY A 1 101 ? 5.683 -1.304 -8.562 1.00 84.88 101 GLY A CA 1
ATOM 749 C C . GLY A 1 101 ? 4.258 -0.879 -8.239 1.00 84.88 101 GLY A C 1
ATOM 750 O O . GLY A 1 101 ? 4.018 0.293 -7.951 1.00 84.88 101 GLY A O 1
ATOM 751 N N . SER A 1 102 ? 3.318 -1.818 -8.280 1.00 90.06 102 SER A N 1
ATOM 752 C CA . SER A 1 102 ? 1.926 -1.525 -7.994 1.00 90.06 102 SER A CA 1
ATOM 753 C C . SER A 1 102 ? 1.477 -2.095 -6.668 1.00 90.06 102 SER A C 1
ATOM 755 O O . SER A 1 102 ? 1.876 -3.187 -6.261 1.00 90.06 102 SER A O 1
ATOM 757 N N . TYR A 1 103 ? 0.633 -1.320 -6.002 1.00 93.62 103 TYR A N 1
ATOM 758 C CA . TYR A 1 103 ? 0.128 -1.636 -4.681 1.00 93.62 103 TYR A CA 1
ATOM 759 C C . TYR A 1 103 ? -1.364 -1.339 -4.624 1.00 93.62 103 TYR A C 1
ATOM 761 O O . TYR A 1 103 ? -1.818 -0.314 -5.132 1.00 93.62 103 TYR A O 1
ATOM 769 N N . SER A 1 104 ? -2.115 -2.207 -3.962 1.00 92.88 104 SER A N 1
ATOM 770 C CA . SER A 1 104 ? -3.536 -2.009 -3.689 1.00 92.88 104 SER A CA 1
ATOM 771 C C . SER A 1 104 ? -3.773 -1.747 -2.213 1.00 92.88 104 SER A C 1
ATOM 773 O O . SER A 1 104 ? -3.113 -2.325 -1.346 1.00 92.88 104 SER A O 1
ATOM 775 N N . LEU A 1 105 ? -4.778 -0.926 -1.915 1.00 93.31 105 LEU A N 1
ATOM 776 C CA . LEU A 1 105 ? -5.265 -0.771 -0.548 1.00 93.31 105 LEU A CA 1
ATOM 777 C C . LEU A 1 105 ? -6.037 -2.007 -0.099 1.00 93.31 105 LEU A C 1
ATOM 779 O O . LEU A 1 105 ? -6.911 -2.518 -0.807 1.00 93.31 105 LEU A O 1
ATOM 783 N N . THR A 1 106 ? -5.787 -2.426 1.136 1.00 93.25 106 THR A N 1
ATOM 784 C CA . THR A 1 106 ? -6.696 -3.327 1.843 1.00 93.25 106 THR A CA 1
ATOM 785 C C . THR A 1 106 ? -7.858 -2.542 2.449 1.00 93.25 106 THR A C 1
ATOM 787 O O . THR A 1 106 ? -7.865 -1.309 2.494 1.00 93.25 106 THR A O 1
ATOM 790 N N . ARG A 1 107 ? -8.863 -3.254 2.970 1.00 91.88 107 ARG A N 1
ATOM 791 C CA . ARG A 1 107 ? -9.955 -2.612 3.720 1.00 91.88 107 ARG A CA 1
ATOM 792 C C . ARG A 1 107 ? -9.442 -1.875 4.962 1.00 91.88 107 ARG A C 1
ATOM 794 O O . ARG A 1 107 ? -9.931 -0.791 5.260 1.00 91.88 107 ARG A O 1
ATOM 801 N N . SER A 1 108 ? -8.458 -2.442 5.660 1.00 90.50 108 SER A N 1
ATOM 802 C CA . SER A 1 108 ? -7.810 -1.805 6.811 1.00 90.50 108 SER A CA 1
ATOM 803 C C . SER A 1 108 ? -6.964 -0.604 6.390 1.00 90.50 108 SER A C 1
ATOM 805 O O . SER A 1 108 ? -7.056 0.436 7.031 1.00 90.50 108 SER A O 1
ATOM 807 N N . GLY A 1 109 ? -6.214 -0.701 5.286 1.00 91.81 109 GLY A N 1
ATOM 808 C CA . GLY A 1 109 ? -5.457 0.423 4.728 1.00 91.81 109 GLY A CA 1
ATOM 809 C C . GLY A 1 109 ? -6.341 1.603 4.348 1.00 91.81 109 GLY A C 1
ATOM 810 O O . GLY A 1 109 ? -6.034 2.739 4.692 1.00 91.81 109 GLY A O 1
ATOM 811 N N . PHE A 1 110 ? -7.474 1.337 3.698 1.00 91.44 110 PHE A N 1
ATOM 812 C CA . PHE A 1 110 ? -8.439 2.376 3.336 1.00 91.44 110 PHE A CA 1
ATOM 813 C C . PHE A 1 110 ? -9.088 3.027 4.560 1.00 91.44 110 PHE A C 1
ATOM 815 O O . PHE A 1 110 ? -9.297 4.237 4.577 1.00 91.44 110 PHE A O 1
ATOM 822 N N . LYS A 1 111 ? -9.377 2.243 5.606 1.00 91.69 111 LYS A N 1
ATOM 823 C CA . LYS A 1 111 ? -9.863 2.789 6.875 1.00 91.69 111 LYS A CA 1
ATOM 824 C C . LYS A 1 111 ? -8.817 3.719 7.507 1.00 91.69 111 LYS A C 1
ATOM 826 O O . LYS A 1 111 ? -9.141 4.871 7.767 1.00 91.69 111 LYS A O 1
ATOM 831 N N . ALA A 1 112 ? -7.573 3.256 7.644 1.00 89.62 112 ALA A N 1
ATOM 832 C CA . ALA A 1 112 ? -6.472 4.058 8.182 1.00 89.62 112 ALA A CA 1
ATOM 833 C C . ALA A 1 112 ? -6.240 5.340 7.361 1.00 89.62 112 ALA A C 1
ATOM 835 O O . ALA A 1 112 ? -6.021 6.407 7.915 1.00 89.62 112 ALA A O 1
ATOM 836 N N . MET A 1 113 ? -6.353 5.259 6.033 1.00 90.44 113 MET A N 1
ATOM 837 C CA . MET A 1 113 ? -6.264 6.416 5.138 1.00 90.44 113 MET A CA 1
ATOM 838 C C . MET A 1 113 ? -7.354 7.468 5.401 1.00 90.44 113 MET A C 1
ATOM 840 O O . MET A 1 113 ? -7.081 8.664 5.295 1.00 90.44 113 MET A O 1
ATOM 844 N N . ASN A 1 114 ? -8.575 7.042 5.732 1.00 88.88 114 ASN A N 1
ATOM 845 C CA . ASN A 1 114 ? -9.678 7.951 6.050 1.00 88.88 114 ASN A CA 1
ATOM 846 C C . ASN A 1 114 ? -9.565 8.548 7.459 1.00 88.88 114 ASN A C 1
ATOM 848 O O . ASN A 1 114 ? -10.052 9.651 7.674 1.00 88.88 114 ASN A O 1
ATOM 852 N N . GLU A 1 115 ? -8.916 7.847 8.390 1.00 86.69 115 GLU A N 1
ATOM 853 C CA . GLU A 1 115 ? -8.652 8.321 9.759 1.00 86.69 115 GLU A CA 1
ATOM 854 C C . GLU A 1 115 ? -7.475 9.314 9.834 1.00 86.69 115 GLU A C 1
ATOM 856 O O . GLU A 1 115 ? -7.315 9.999 10.836 1.00 86.69 115 GLU A O 1
ATOM 861 N N . LEU A 1 116 ? -6.679 9.450 8.765 1.00 77.88 116 LEU A N 1
ATOM 862 C CA . LEU A 1 116 ? -5.619 10.466 8.636 1.00 77.88 116 LEU A CA 1
ATOM 863 C C . LEU A 1 116 ? -6.141 11.887 8.324 1.00 77.88 116 LEU A C 1
ATOM 865 O O . LEU A 1 116 ? -5.338 12.773 8.030 1.00 77.88 116 LEU A O 1
ATOM 869 N N . GLY A 1 117 ? -7.463 12.084 8.277 1.00 55.56 117 GLY A N 1
ATOM 870 C CA . GLY A 1 117 ? -8.129 13.343 7.927 1.00 55.56 117 GLY A CA 1
ATOM 871 C C . GLY A 1 117 ? -8.635 14.111 9.132 1.00 55.56 117 GLY A C 1
ATOM 872 O O . GLY A 1 117 ? -9.349 13.493 9.946 1.00 55.56 117 GLY A O 1
#

Mean predicted aligned error: 16.49 Å